Protein AF-A0A5B6YJB5-F1 (afdb_monomer_lite)

pLDDT: mean 81.8, std 21.28, range [29.94, 97.06]

Sequence (165 aa):
NQKYRDFCGKFDVGLLTGDVSLRPEASCLIMTTEILRSMLYKGADIIRDVVWEEVIIMLPRHINIVLLSATVPNTIEFADWIGRTKQKKIRVTGTTKRPVPLEHCIFYSGELYKICESEAFMPQGLKAAKDVLKKKNLSTVGGGTGTYHGSSAAHDGARAQKREN

Secondary structure (DSSP, 8-state):
-HHHHHHHTTS-EEEE-SS-EE-TTSSEEEE-HHHHHHHHTTT-----S-HHHHHHHHS-TT----------TTHHHHHHHHHHHHT--------SS-SS--EEEEEETTEEEEEEETTEE-HHHHHHHHHHHHHHHHHHHH-----------------------

Foldseek 3Di:
DVVCVVPVVPAFEWEDEPVDTGPVVTPHYDYDLVVLLCVLVVRDDDDDPPSVVSSLLSDDLVDDDDDDDDDDDCQPVVQVVSCVSNVHRGDDDDDPADPDWDWDWDDDPNDTQTQDTNNDGDVVSVVVRVVVVVVVVVVVVPPPDDDDDDDDDDDDDDDDDDDDD

Organism: Davidia involucrata (NCBI:txid16924)

Structure (mmCIF, N/CA/C/O backbone):
data_AF-A0A5B6YJB5-F1
#
_entry.id   AF-A0A5B6YJB5-F1
#
loop_
_atom_site.group_PDB
_atom_site.id
_atom_site.type_symbol
_atom_site.label_atom_id
_atom_site.label_alt_id
_atom_site.label_comp_id
_atom_site.label_asym_id
_atom_site.label_entity_id
_atom_site.label_seq_id
_atom_site.pdbx_PDB_ins_code
_atom_site.Cartn_x
_atom_site.Cartn_y
_atom_site.Cartn_z
_atom_site.occupancy
_atom_site.B_iso_or_equiv
_atom_site.auth_seq_id
_atom_site.auth_comp_id
_atom_site.auth_asym_id
_atom_site.auth_atom_id
_atom_site.pdbx_PDB_model_num
ATOM 1 N N . ASN A 1 1 ? -0.039 -15.437 -4.367 1.00 87.31 1 ASN A N 1
ATOM 2 C CA . ASN A 1 1 ? -0.768 -15.391 -5.665 1.00 87.31 1 ASN A CA 1
ATOM 3 C C . ASN A 1 1 ? -2.074 -14.579 -5.669 1.00 87.31 1 ASN A C 1
ATOM 5 O O . ASN A 1 1 ? -2.675 -14.482 -6.730 1.00 87.31 1 ASN A O 1
ATOM 9 N N . GLN A 1 2 ? -2.527 -13.961 -4.562 1.00 92.69 2 GLN A N 1
ATOM 10 C CA . GLN A 1 2 ? -3.802 -13.210 -4.538 1.00 92.69 2 GLN A CA 1
ATOM 11 C C . GLN A 1 2 ? -3.863 -12.080 -5.581 1.00 92.69 2 GLN A C 1
ATOM 13 O O . GLN A 1 2 ? -4.784 -12.058 -6.386 1.00 92.69 2 GLN A O 1
ATOM 18 N N . LYS A 1 3 ? -2.841 -11.213 -5.639 1.00 92.69 3 LYS A N 1
ATOM 19 C CA . LYS A 1 3 ? -2.794 -10.086 -6.588 1.00 92.69 3 LYS A CA 1
ATOM 20 C C . LYS A 1 3 ? -2.869 -10.518 -8.052 1.00 92.69 3 LYS A C 1
ATOM 22 O O . LYS A 1 3 ? -3.557 -9.877 -8.832 1.00 92.69 3 LYS A O 1
ATOM 27 N N . TYR A 1 4 ? -2.218 -11.624 -8.411 1.00 93.31 4 TYR A N 1
ATOM 28 C CA . TYR A 1 4 ? -2.326 -12.183 -9.759 1.00 93.31 4 TYR A CA 1
ATOM 29 C C . TYR A 1 4 ? -3.775 -12.524 -10.107 1.00 93.31 4 TYR A C 1
ATOM 31 O O . TYR A 1 4 ? -4.253 -12.087 -11.146 1.00 93.31 4 TYR A O 1
ATOM 39 N N . ARG A 1 5 ? -4.503 -13.201 -9.208 1.00 93.31 5 ARG A N 1
ATOM 40 C CA . ARG A 1 5 ? -5.928 -13.508 -9.412 1.00 93.31 5 ARG A CA 1
ATOM 41 C C . ARG A 1 5 ? -6.800 -12.256 -9.496 1.00 93.31 5 ARG A C 1
ATOM 43 O O . ARG A 1 5 ? -7.700 -12.204 -10.324 1.00 93.31 5 ARG A O 1
ATOM 50 N N . ASP A 1 6 ? -6.517 -11.252 -8.667 1.00 94.31 6 ASP A N 1
ATOM 51 C CA . ASP A 1 6 ? -7.282 -9.999 -8.646 1.00 94.31 6 ASP A CA 1
ATOM 52 C C . ASP A 1 6 ? -7.188 -9.236 -9.982 1.00 94.31 6 ASP A C 1
ATOM 54 O O . ASP A 1 6 ? -8.134 -8.543 -10.369 1.00 94.31 6 ASP A O 1
ATOM 58 N N . PHE A 1 7 ? -6.054 -9.354 -10.686 1.00 94.56 7 PHE A N 1
ATOM 59 C CA . PHE A 1 7 ? -5.779 -8.600 -11.911 1.00 94.56 7 PHE A CA 1
ATOM 60 C C . PHE A 1 7 ? -5.882 -9.415 -13.204 1.00 94.56 7 PHE A C 1
ATOM 62 O O . PHE A 1 7 ? -6.217 -8.836 -14.236 1.00 94.56 7 PHE A O 1
ATOM 69 N N . CYS A 1 8 ? -5.658 -10.733 -13.186 1.00 91.12 8 CYS A N 1
ATOM 70 C CA . CYS A 1 8 ? -5.598 -11.545 -14.408 1.00 91.12 8 CYS A CA 1
ATOM 71 C C . CYS A 1 8 ? -6.924 -11.606 -15.181 1.00 91.12 8 CYS A C 1
ATOM 73 O O . CYS A 1 8 ? -6.907 -11.860 -16.379 1.00 91.12 8 CYS A O 1
ATOM 75 N N . GLY A 1 9 ? -8.060 -11.366 -14.514 1.00 89.38 9 GLY A N 1
ATOM 76 C CA . GLY A 1 9 ? -9.375 -11.267 -15.158 1.00 89.38 9 GLY A CA 1
ATOM 77 C C . GLY A 1 9 ? -9.683 -9.894 -15.770 1.00 89.38 9 GLY A C 1
ATOM 78 O O . GLY A 1 9 ? -10.721 -9.741 -16.403 1.00 89.38 9 GLY A O 1
ATOM 79 N N . LYS A 1 10 ? -8.825 -8.888 -15.555 1.00 93.69 10 LYS A N 1
ATOM 80 C CA . LYS A 1 10 ? -9.046 -7.493 -15.982 1.00 93.69 10 LYS A CA 1
ATOM 81 C C . LYS A 1 10 ? -7.959 -6.967 -16.917 1.00 93.69 10 LYS A C 1
ATOM 83 O O . LYS A 1 10 ? -8.237 -6.088 -17.724 1.00 93.69 10 LYS A O 1
ATOM 88 N N . PHE A 1 11 ? -6.737 -7.476 -16.789 1.00 95.31 11 PHE A N 1
ATOM 89 C CA . PHE A 1 11 ? -5.560 -6.984 -17.497 1.00 95.31 11 PHE A CA 1
ATOM 90 C C . PHE A 1 11 ? -4.686 -8.143 -17.985 1.00 95.31 11 PHE A C 1
ATOM 92 O O . PHE A 1 11 ? -4.768 -9.270 -17.483 1.00 95.31 11 PHE A O 1
ATOM 99 N N . ASP A 1 12 ? -3.803 -7.848 -18.935 1.00 96.06 12 ASP A N 1
ATOM 100 C CA . ASP A 1 12 ? -2.753 -8.768 -19.355 1.00 96.06 12 ASP A CA 1
ATOM 101 C C . ASP A 1 12 ? -1.623 -8.800 -18.309 1.00 96.06 12 ASP A C 1
ATOM 103 O O . ASP A 1 12 ? -0.847 -7.854 -18.174 1.00 96.06 12 ASP A O 1
ATOM 107 N N . VAL A 1 13 ? -1.593 -9.870 -17.504 1.00 96.94 13 VAL A N 1
ATOM 108 C CA . VAL A 1 13 ? -0.737 -9.977 -16.311 1.00 96.94 13 VAL A CA 1
ATOM 109 C C . VAL A 1 13 ? 0.008 -11.308 -16.257 1.00 96.94 13 VAL A C 1
ATOM 111 O O . VAL A 1 13 ? -0.605 -12.378 -16.331 1.00 96.94 13 VAL A O 1
ATOM 114 N N . GLY A 1 14 ? 1.316 -11.251 -16.047 1.00 96.38 14 GLY A N 1
ATOM 115 C CA . GLY A 1 14 ? 2.180 -12.392 -15.758 1.00 96.38 14 GLY A CA 1
ATOM 116 C C . GLY A 1 14 ? 2.534 -12.499 -14.275 1.00 96.38 14 GLY A C 1
ATOM 117 O O . GLY A 1 14 ? 2.308 -11.577 -13.486 1.00 96.38 14 GLY A O 1
ATOM 118 N N . LEU A 1 15 ? 3.084 -13.644 -13.884 1.00 96.06 15 LEU A N 1
ATOM 119 C CA . LEU A 1 15 ? 3.572 -13.911 -12.532 1.00 96.06 15 LEU A CA 1
ATOM 120 C C . LEU A 1 15 ? 4.952 -14.552 -12.617 1.00 96.06 15 LEU A C 1
ATOM 122 O O . LEU A 1 15 ? 5.084 -15.619 -13.211 1.00 96.06 15 LEU A O 1
ATOM 126 N N . LEU A 1 16 ? 5.942 -13.928 -11.985 1.00 93.81 16 LEU A N 1
ATOM 127 C CA . LEU A 1 16 ? 7.299 -14.453 -11.877 1.00 93.81 16 LEU A CA 1
ATOM 128 C C . LEU A 1 16 ? 7.625 -14.720 -10.404 1.00 93.81 16 LEU A C 1
ATOM 130 O O . LEU A 1 16 ? 7.627 -13.807 -9.574 1.00 93.81 16 LEU A O 1
ATOM 134 N N . THR A 1 17 ? 7.882 -15.983 -10.081 1.00 90.75 17 THR A N 1
ATOM 135 C CA . THR A 1 17 ? 8.393 -16.437 -8.781 1.00 90.75 17 THR A CA 1
ATOM 136 C C . THR A 1 17 ? 9.673 -17.251 -8.987 1.00 90.75 17 THR A C 1
ATOM 138 O O . THR A 1 17 ? 10.098 -17.451 -10.122 1.00 90.75 17 THR A O 1
ATOM 141 N N . GLY A 1 18 ? 10.308 -17.707 -7.900 1.00 84.75 18 GLY A N 1
ATOM 142 C CA . GLY A 1 18 ? 11.508 -18.549 -7.998 1.00 84.75 18 GLY A CA 1
ATOM 143 C C . GLY A 1 18 ? 11.250 -19.892 -8.691 1.00 84.75 18 GLY A C 1
ATOM 144 O O . GLY A 1 18 ? 12.109 -20.371 -9.421 1.00 84.75 18 GLY A O 1
ATOM 145 N N . ASP A 1 19 ? 10.049 -20.451 -8.518 1.00 87.06 19 ASP A N 1
ATOM 146 C CA . ASP A 1 19 ? 9.719 -21.798 -8.999 1.00 87.06 19 ASP A CA 1
ATOM 147 C C . ASP A 1 19 ? 8.834 -21.795 -10.253 1.00 87.06 19 ASP A C 1
ATOM 149 O O . ASP A 1 19 ? 8.822 -22.758 -11.017 1.00 87.06 19 ASP A O 1
ATOM 153 N N . VAL A 1 20 ? 8.038 -20.738 -10.458 1.00 87.62 20 VAL A N 1
ATOM 154 C CA . VAL A 1 20 ? 7.005 -20.697 -11.497 1.00 87.62 20 VAL A CA 1
ATOM 155 C C . VAL A 1 20 ? 7.062 -19.380 -12.260 1.00 87.62 20 VAL A C 1
ATOM 157 O O . VAL A 1 20 ? 7.095 -18.293 -11.686 1.00 87.62 20 VAL A O 1
ATOM 160 N N . SER A 1 21 ? 6.987 -19.495 -13.583 1.00 91.75 21 SER A N 1
ATOM 161 C CA . SER A 1 21 ? 6.933 -18.373 -14.511 1.00 91.75 21 SER A CA 1
ATOM 162 C C . SER A 1 21 ? 5.688 -18.503 -15.390 1.00 91.75 21 SER A C 1
ATOM 164 O O . SER A 1 21 ? 5.575 -19.432 -16.189 1.00 91.75 21 SER A O 1
ATOM 166 N N . LEU A 1 22 ? 4.710 -17.612 -15.205 1.00 93.19 22 LEU A N 1
ATOM 167 C CA . LEU A 1 22 ? 3.442 -17.596 -15.943 1.00 93.19 22 LEU A CA 1
ATOM 168 C C . LEU A 1 22 ? 3.352 -16.331 -16.794 1.00 93.19 22 LEU A C 1
ATOM 170 O O . LEU A 1 22 ? 3.425 -15.231 -16.253 1.00 93.19 22 LEU A O 1
ATOM 174 N N . ARG A 1 23 ? 3.112 -16.488 -18.102 1.00 93.69 23 ARG A N 1
ATOM 175 C CA . ARG A 1 23 ? 3.028 -15.392 -19.092 1.00 93.69 23 ARG A CA 1
ATOM 176 C C . ARG A 1 23 ? 4.134 -14.325 -18.915 1.00 93.69 23 ARG A C 1
ATOM 178 O O . ARG A 1 23 ? 3.815 -13.184 -18.587 1.00 93.69 23 ARG A O 1
ATOM 185 N N . PRO A 1 24 ? 5.418 -14.668 -19.127 1.00 93.94 24 PRO A N 1
ATOM 186 C CA . PRO A 1 24 ? 6.533 -13.730 -18.930 1.00 93.94 24 PRO A CA 1
ATOM 187 C C . PRO A 1 24 ? 6.505 -12.540 -19.894 1.00 93.94 24 PRO A C 1
ATOM 189 O O . PRO A 1 24 ? 7.030 -11.482 -19.575 1.00 93.94 24 PRO A O 1
ATOM 192 N N . GLU A 1 25 ? 5.847 -12.711 -21.041 1.00 95.19 25 GLU A N 1
ATOM 193 C CA . GLU A 1 25 ? 5.681 -11.686 -22.078 1.00 95.19 25 GLU A CA 1
ATOM 194 C C . GLU A 1 25 ? 4.522 -10.716 -21.798 1.00 95.19 25 GLU A C 1
ATOM 196 O O . GLU A 1 25 ? 4.227 -9.845 -22.615 1.00 95.19 25 GLU A O 1
ATOM 201 N N . ALA A 1 26 ? 3.813 -10.883 -20.676 1.00 95.94 26 ALA A N 1
ATOM 202 C CA . ALA A 1 26 ? 2.691 -10.022 -20.337 1.00 95.94 26 ALA A CA 1
ATOM 203 C C . ALA A 1 26 ? 3.147 -8.579 -20.085 1.00 95.94 26 ALA A C 1
ATOM 205 O O . ALA A 1 26 ? 4.183 -8.322 -19.470 1.00 95.94 26 ALA A O 1
ATOM 206 N N . SER A 1 27 ? 2.304 -7.629 -20.476 1.00 95.06 27 SER A N 1
ATO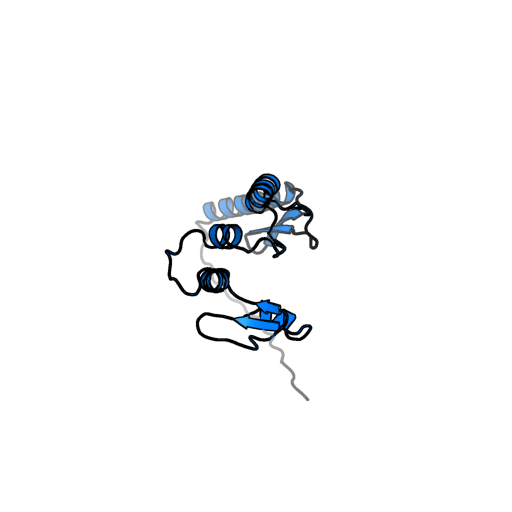M 207 C CA . SER A 1 27 ? 2.560 -6.191 -20.313 1.00 95.06 27 SER A CA 1
ATOM 208 C C . SER A 1 27 ? 2.704 -5.735 -18.851 1.00 95.06 27 SER A C 1
ATOM 210 O O . SER A 1 27 ? 3.342 -4.716 -18.581 1.00 95.06 27 SER A O 1
ATOM 212 N N . CYS A 1 28 ? 2.141 -6.480 -17.894 1.00 95.00 28 CYS A N 1
ATOM 213 C CA . CYS A 1 28 ? 2.307 -6.256 -16.461 1.00 95.00 28 CYS A CA 1
ATOM 214 C C . CYS A 1 28 ? 2.787 -7.534 -15.768 1.00 95.00 28 CYS A C 1
ATOM 216 O O . CYS A 1 28 ? 2.130 -8.569 -15.827 1.00 95.00 28 CYS A O 1
ATOM 218 N N . LEU A 1 29 ? 3.910 -7.462 -15.056 1.00 95.44 29 LEU A N 1
ATOM 219 C CA . LEU A 1 29 ? 4.466 -8.602 -14.332 1.00 95.44 29 LEU A CA 1
ATOM 220 C C . LEU A 1 29 ? 4.325 -8.400 -12.827 1.00 95.44 29 LEU A C 1
ATOM 222 O O . LEU A 1 29 ? 4.748 -7.385 -12.276 1.00 95.44 29 LEU A O 1
ATOM 226 N N . ILE A 1 30 ? 3.755 -9.397 -12.154 1.00 95.31 30 ILE A N 1
ATOM 227 C CA . ILE A 1 30 ? 3.749 -9.475 -10.695 1.00 95.31 30 ILE A CA 1
ATOM 228 C C . ILE A 1 30 ? 4.911 -10.359 -10.273 1.00 95.31 30 ILE A C 1
ATOM 230 O O . ILE A 1 30 ? 5.044 -11.488 -10.736 1.00 95.31 30 ILE A O 1
ATOM 234 N N . MET A 1 31 ? 5.735 -9.859 -9.364 1.00 95.12 31 MET A N 1
ATOM 235 C CA . MET A 1 31 ? 6.871 -10.589 -8.816 1.00 95.12 31 MET A CA 1
ATOM 236 C C . MET A 1 31 ? 7.157 -10.125 -7.392 1.00 95.12 31 MET A C 1
ATOM 238 O O . MET A 1 31 ? 6.633 -9.099 -6.949 1.00 95.12 31 MET A O 1
ATOM 242 N N . THR A 1 32 ? 7.967 -10.884 -6.659 1.00 92.50 32 THR A N 1
ATOM 243 C CA . THR A 1 32 ? 8.502 -10.412 -5.378 1.00 92.50 32 THR A CA 1
ATOM 244 C C . THR A 1 32 ? 9.656 -9.440 -5.618 1.00 92.50 32 THR A C 1
ATOM 246 O O . THR A 1 32 ? 10.292 -9.444 -6.674 1.00 92.50 32 THR A O 1
ATOM 249 N N . THR A 1 33 ? 9.958 -8.613 -4.618 1.00 91.56 33 THR A N 1
ATOM 250 C CA . THR A 1 33 ? 11.101 -7.691 -4.666 1.00 91.56 33 THR A CA 1
ATOM 251 C C . THR A 1 33 ? 12.426 -8.437 -4.851 1.00 91.56 33 THR A C 1
ATOM 253 O O . THR A 1 33 ? 13.317 -7.934 -5.524 1.00 91.56 33 THR A O 1
ATOM 256 N N . GLU A 1 34 ? 12.544 -9.655 -4.319 1.00 88.56 34 GLU A N 1
ATOM 257 C CA . GLU A 1 34 ? 13.727 -10.509 -4.488 1.00 88.56 34 GLU A CA 1
ATOM 258 C C . GLU A 1 34 ? 13.923 -10.937 -5.945 1.00 88.56 34 GLU A C 1
ATOM 260 O O . GLU A 1 34 ? 15.032 -10.829 -6.457 1.00 88.56 34 GLU A O 1
ATOM 265 N N . ILE A 1 35 ? 12.854 -11.337 -6.645 1.00 89.44 35 ILE A N 1
ATOM 266 C CA . ILE A 1 35 ? 12.932 -11.690 -8.072 1.00 89.44 35 ILE A CA 1
ATOM 267 C C . ILE A 1 35 ? 13.335 -10.471 -8.908 1.00 89.44 3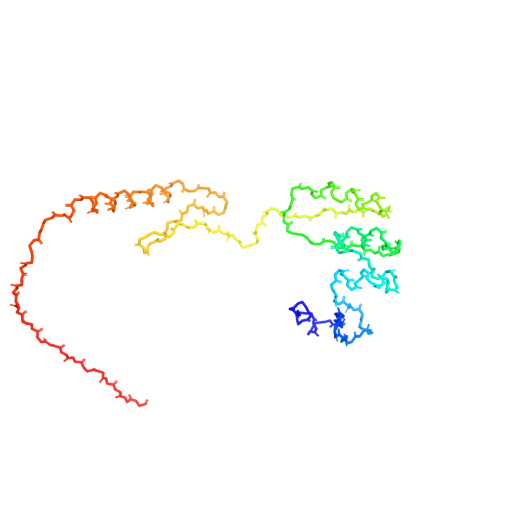5 ILE A C 1
ATOM 269 O O . ILE A 1 35 ? 14.224 -10.573 -9.754 1.00 89.44 35 ILE A O 1
ATOM 273 N N . LEU A 1 36 ? 12.752 -9.299 -8.626 1.00 91.12 36 LEU A N 1
ATOM 274 C CA . LEU A 1 36 ? 13.142 -8.053 -9.290 1.00 91.12 36 LEU A CA 1
ATOM 275 C C . LEU A 1 36 ? 14.617 -7.709 -9.030 1.00 91.12 36 LEU A C 1
ATOM 277 O O . LEU A 1 36 ? 15.337 -7.323 -9.951 1.00 91.12 36 LEU A O 1
ATOM 281 N N . ARG A 1 37 ? 15.087 -7.882 -7.790 1.00 88.75 37 ARG A N 1
ATOM 282 C CA . ARG A 1 37 ? 16.494 -7.698 -7.425 1.00 88.75 37 ARG A CA 1
ATOM 283 C C . ARG A 1 37 ? 17.401 -8.622 -8.234 1.00 88.75 3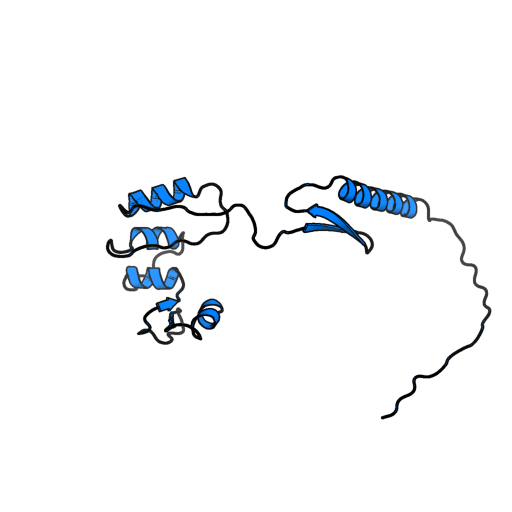7 ARG A C 1
ATOM 285 O O . ARG A 1 37 ? 18.361 -8.142 -8.831 1.00 88.75 37 ARG A O 1
ATOM 292 N N . SER A 1 38 ? 17.086 -9.914 -8.300 1.00 86.19 38 SER A N 1
ATOM 293 C CA . SER A 1 38 ? 17.871 -10.889 -9.065 1.00 86.19 38 SER A CA 1
ATOM 294 C C . SER A 1 38 ? 17.940 -10.534 -10.553 1.00 86.19 38 SER A C 1
ATOM 296 O O . SER A 1 38 ? 18.999 -10.674 -11.163 1.00 86.19 38 SER A O 1
ATOM 298 N N . MET A 1 39 ? 16.858 -10.002 -11.135 1.00 88.19 39 MET A N 1
ATOM 299 C CA . MET A 1 39 ? 16.858 -9.508 -12.520 1.00 88.19 39 MET A CA 1
ATOM 300 C C . MET A 1 39 ? 17.783 -8.303 -12.715 1.00 88.19 39 MET A C 1
ATOM 302 O O . MET A 1 39 ? 18.503 -8.241 -13.711 1.00 88.19 39 MET A O 1
ATOM 306 N N . LEU A 1 40 ? 17.810 -7.367 -11.761 1.00 88.00 40 LEU A N 1
ATOM 307 C CA . LEU A 1 40 ? 18.694 -6.196 -11.811 1.00 88.00 40 LEU A CA 1
ATOM 308 C C . LEU A 1 40 ? 20.176 -6.586 -11.687 1.00 88.00 40 LEU A C 1
ATOM 310 O O . LEU A 1 40 ? 21.012 -6.031 -12.399 1.00 88.00 40 LEU A O 1
ATOM 314 N N . TYR A 1 41 ? 20.493 -7.579 -10.852 1.00 82.50 41 TYR A N 1
ATOM 315 C CA . TYR A 1 41 ? 21.852 -8.106 -10.680 1.00 82.50 41 TYR A CA 1
ATOM 316 C C . TYR A 1 41 ? 22.274 -9.139 -11.736 1.00 82.50 41 TYR A C 1
ATOM 318 O O . TYR A 1 41 ? 23.375 -9.680 -11.644 1.00 82.50 41 TYR A O 1
ATOM 326 N N . LYS A 1 42 ? 21.434 -9.428 -12.741 1.00 74.75 42 LYS A N 1
ATOM 327 C CA . LYS A 1 42 ? 21.677 -10.485 -13.743 1.00 74.75 42 LYS A CA 1
ATOM 328 C C . LYS A 1 42 ? 21.963 -11.866 -13.117 1.00 74.75 42 LYS A C 1
ATOM 330 O O . LYS A 1 42 ? 22.762 -12.627 -13.652 1.00 74.75 42 LYS A O 1
ATOM 335 N N . GLY A 1 43 ? 21.314 -12.190 -11.996 1.00 60.16 43 GLY A N 1
ATOM 336 C CA . GLY A 1 43 ? 21.399 -13.509 -11.357 1.00 60.16 43 GLY A CA 1
ATOM 337 C C . GLY A 1 43 ? 22.516 -13.700 -10.323 1.00 60.16 43 GLY A C 1
ATOM 338 O O . GLY A 1 43 ? 22.776 -14.838 -9.951 1.00 60.16 43 GLY A O 1
ATOM 339 N N . ALA A 1 44 ? 23.172 -12.637 -9.843 1.00 53.22 44 ALA A N 1
ATOM 340 C CA . ALA A 1 44 ? 24.095 -12.757 -8.711 1.00 53.22 44 ALA A CA 1
ATOM 341 C C . ALA A 1 44 ? 23.328 -12.861 -7.378 1.00 53.22 44 ALA A C 1
ATOM 343 O O . ALA A 1 44 ? 22.563 -11.959 -7.026 1.00 53.22 44 ALA A O 1
ATOM 344 N N . ASP A 1 45 ? 23.546 -13.948 -6.636 1.00 54.84 45 ASP A N 1
ATOM 345 C CA . ASP A 1 45 ? 23.025 -14.118 -5.278 1.00 54.84 45 ASP A CA 1
ATOM 346 C C . ASP A 1 45 ? 23.842 -13.275 -4.293 1.00 54.84 45 ASP A C 1
ATOM 348 O O . ASP A 1 45 ? 25.025 -13.525 -4.058 1.00 54.84 45 ASP A O 1
ATOM 352 N N . ILE A 1 46 ? 23.199 -12.268 -3.703 1.00 57.12 46 ILE A N 1
ATOM 353 C CA . ILE A 1 46 ? 23.779 -11.419 -2.660 1.00 57.12 46 ILE A CA 1
ATOM 354 C C . ILE A 1 46 ? 22.854 -11.451 -1.434 1.00 57.12 46 ILE A C 1
ATOM 356 O O . ILE A 1 46 ? 21.636 -11.644 -1.540 1.00 57.12 46 ILE A O 1
ATOM 360 N N . ILE A 1 47 ? 23.485 -11.326 -0.265 1.00 56.81 47 ILE A N 1
ATOM 361 C CA . ILE A 1 47 ? 22.955 -11.458 1.100 1.00 56.81 47 ILE A CA 1
ATOM 362 C C . ILE A 1 47 ? 21.573 -10.784 1.275 1.00 56.81 47 ILE A C 1
ATOM 364 O O . ILE A 1 47 ? 21.224 -9.802 0.620 1.00 56.81 47 ILE A O 1
ATOM 368 N N . ARG A 1 48 ? 20.733 -11.388 2.122 1.00 57.94 48 ARG A N 1
ATOM 369 C CA . ARG A 1 48 ? 19.278 -11.161 2.217 1.00 57.94 48 ARG A CA 1
ATOM 370 C C . ARG A 1 48 ? 18.861 -10.028 3.164 1.00 57.94 48 ARG A C 1
ATOM 372 O O . ARG A 1 48 ? 17.853 -10.176 3.848 1.00 57.94 48 ARG A O 1
ATOM 379 N N . ASP A 1 49 ? 19.574 -8.908 3.187 1.00 59.62 49 ASP A N 1
ATOM 380 C CA . ASP A 1 49 ? 19.173 -7.776 4.031 1.00 59.62 49 ASP A CA 1
ATOM 381 C C . ASP A 1 49 ? 18.637 -6.601 3.202 1.00 59.62 49 ASP A C 1
ATOM 383 O O . ASP A 1 49 ? 19.124 -6.299 2.120 1.00 59.62 49 ASP A O 1
ATOM 387 N N . VAL A 1 50 ? 17.550 -5.998 3.700 1.00 64.81 50 VAL A N 1
ATOM 388 C CA . VAL A 1 50 ? 16.860 -4.789 3.195 1.00 64.81 50 VAL A CA 1
ATOM 389 C C . VAL A 1 50 ? 16.763 -4.683 1.658 1.00 64.81 50 VAL A C 1
ATOM 391 O O . VAL A 1 50 ? 17.122 -3.689 1.031 1.00 64.81 50 VAL A O 1
ATOM 394 N N . VAL A 1 51 ? 16.169 -5.714 1.046 1.00 81.25 51 VAL A N 1
ATOM 395 C CA . VAL A 1 51 ? 16.042 -5.913 -0.417 1.00 81.25 51 VAL A CA 1
ATOM 396 C C . VAL A 1 51 ? 15.472 -4.699 -1.171 1.00 81.25 51 VAL A C 1
ATOM 398 O O . VAL A 1 51 ? 15.803 -4.458 -2.332 1.00 81.25 51 VAL A O 1
ATOM 401 N N . TRP A 1 52 ? 14.584 -3.923 -0.546 1.00 88.69 52 TRP A N 1
ATOM 402 C CA . TRP A 1 52 ? 13.893 -2.829 -1.229 1.00 88.69 52 TRP A CA 1
ATOM 403 C C . TRP A 1 52 ? 14.792 -1.605 -1.478 1.00 88.69 52 TRP A C 1
ATOM 405 O O . TRP A 1 52 ? 14.621 -0.955 -2.510 1.00 88.69 52 TRP A O 1
ATOM 415 N N . GLU A 1 53 ? 15.755 -1.303 -0.599 1.00 91.19 53 GLU A N 1
ATOM 416 C CA . GLU A 1 53 ? 16.676 -0.170 -0.784 1.00 91.19 53 GLU A CA 1
ATOM 417 C C . GLU A 1 53 ? 17.581 -0.401 -1.989 1.00 91.19 53 GLU A C 1
ATOM 419 O O . GLU A 1 53 ? 17.696 0.468 -2.853 1.00 91.19 53 GLU A O 1
ATOM 424 N N . GLU A 1 54 ? 18.152 -1.604 -2.088 1.00 89.44 54 GLU A N 1
ATOM 425 C CA . GLU A 1 54 ? 19.015 -2.023 -3.193 1.00 89.44 54 GLU A CA 1
ATOM 426 C C . GLU A 1 54 ? 18.276 -1.955 -4.528 1.00 89.44 54 GLU A C 1
ATOM 428 O O . GLU A 1 54 ? 18.766 -1.357 -5.489 1.00 89.44 54 GLU A O 1
ATOM 433 N N . VAL A 1 55 ? 17.063 -2.523 -4.582 1.00 91.94 55 VAL A N 1
ATOM 434 C CA . VAL A 1 55 ? 16.224 -2.474 -5.784 1.00 91.94 55 VAL A CA 1
ATOM 435 C C . VAL A 1 55 ? 15.985 -1.036 -6.184 1.00 91.94 55 VAL A C 1
ATOM 437 O O . VAL A 1 55 ? 16.226 -0.698 -7.343 1.00 91.94 55 VAL A O 1
ATOM 440 N N . ILE A 1 56 ? 15.570 -0.183 -5.239 1.00 93.81 56 ILE A N 1
ATOM 441 C CA . ILE A 1 56 ? 15.402 1.234 -5.527 1.00 93.81 56 ILE A CA 1
ATOM 442 C C . ILE A 1 56 ? 16.712 1.758 -6.081 1.00 93.81 56 ILE A C 1
ATOM 444 O O . ILE A 1 56 ? 16.694 2.118 -7.241 1.00 93.81 56 ILE A O 1
ATOM 448 N N . ILE A 1 57 ? 17.839 1.729 -5.371 1.00 93.00 57 ILE A N 1
ATOM 449 C CA . ILE A 1 57 ? 19.129 2.294 -5.811 1.00 93.00 57 ILE A CA 1
ATOM 450 C C . ILE A 1 57 ? 19.540 1.833 -7.219 1.00 93.00 57 ILE A C 1
ATOM 452 O O . ILE A 1 57 ? 19.948 2.669 -8.031 1.00 93.00 57 ILE A O 1
ATOM 456 N N . MET A 1 58 ? 19.336 0.566 -7.570 1.00 91.88 58 MET A N 1
ATOM 457 C CA . MET A 1 58 ? 19.750 -0.002 -8.857 1.00 91.88 58 MET A CA 1
ATOM 458 C C . MET A 1 58 ? 18.812 0.266 -10.035 1.00 91.88 58 MET A C 1
ATOM 460 O O . MET A 1 58 ? 19.254 0.171 -11.179 1.00 91.88 58 MET A O 1
ATOM 464 N N . LEU A 1 59 ? 17.534 0.595 -9.802 1.00 93.50 59 LEU A N 1
ATOM 465 C CA . LEU A 1 59 ? 16.582 0.795 -10.904 1.00 93.50 59 LEU A CA 1
ATOM 466 C C . LEU A 1 59 ? 17.110 1.809 -11.949 1.00 93.50 59 LEU A C 1
ATOM 468 O O . LEU A 1 59 ? 17.476 2.933 -11.579 1.00 93.50 59 LEU A O 1
ATOM 472 N N . PRO A 1 60 ? 17.120 1.469 -13.252 1.00 92.12 60 PRO A N 1
ATOM 473 C CA . PRO A 1 60 ? 17.497 2.395 -14.315 1.00 92.12 60 PRO A CA 1
ATOM 474 C C . PRO A 1 60 ? 16.744 3.735 -14.273 1.00 92.12 60 PRO A C 1
ATOM 476 O O . PRO A 1 60 ? 15.559 3.798 -13.945 1.00 92.12 60 PRO A O 1
ATOM 479 N N . ARG A 1 61 ? 17.408 4.826 -14.685 1.00 90.44 61 ARG A N 1
ATOM 480 C CA . ARG A 1 61 ? 16.857 6.199 -14.621 1.00 90.44 61 ARG A CA 1
ATOM 481 C C . ARG A 1 61 ? 15.551 6.400 -15.401 1.00 90.44 61 ARG A C 1
ATOM 483 O O . ARG A 1 61 ? 14.759 7.271 -15.042 1.00 90.44 61 ARG A O 1
ATOM 490 N N . HIS A 1 62 ? 15.318 5.625 -16.458 1.00 93.62 62 HIS A N 1
ATOM 491 C CA . HIS A 1 62 ? 14.108 5.736 -17.277 1.00 93.62 62 HIS A CA 1
ATOM 492 C C . HIS A 1 62 ? 12.860 5.148 -16.594 1.00 93.62 62 HIS A C 1
ATOM 494 O O . HIS A 1 62 ? 11.747 5.450 -17.011 1.00 93.62 62 HIS A O 1
ATOM 500 N N . ILE A 1 63 ? 13.017 4.362 -15.524 1.00 93.75 63 ILE A N 1
ATOM 501 C CA . ILE A 1 63 ? 11.897 3.733 -14.817 1.00 93.75 63 ILE A CA 1
ATOM 502 C C . ILE A 1 63 ? 11.232 4.742 -13.877 1.00 93.75 63 ILE A C 1
ATOM 504 O O . ILE A 1 63 ? 11.896 5.479 -13.144 1.00 93.75 63 ILE A O 1
ATOM 508 N N . ASN A 1 64 ? 9.901 4.779 -13.892 1.00 94.31 64 ASN A N 1
ATOM 509 C CA . ASN A 1 64 ? 9.098 5.548 -12.945 1.00 94.31 64 ASN A CA 1
ATOM 510 C C . ASN A 1 64 ? 8.631 4.646 -11.801 1.00 94.31 64 ASN A C 1
ATOM 512 O O . ASN A 1 64 ? 8.343 3.472 -12.014 1.00 94.31 64 ASN A O 1
ATOM 516 N N . ILE A 1 65 ? 8.571 5.198 -10.589 1.00 94.94 65 ILE A N 1
ATOM 517 C CA . ILE A 1 65 ? 8.300 4.434 -9.369 1.00 94.94 65 ILE A CA 1
ATOM 518 C C . ILE A 1 65 ? 6.960 4.884 -8.789 1.00 94.94 65 ILE A C 1
ATOM 520 O O . ILE A 1 65 ? 6.740 6.077 -8.580 1.00 94.94 65 ILE A O 1
ATOM 524 N N . VAL A 1 66 ? 6.088 3.919 -8.504 1.00 96.75 66 VAL A N 1
ATOM 525 C CA . VAL A 1 66 ? 4.851 4.114 -7.742 1.00 96.75 66 VAL A CA 1
ATOM 526 C C . VAL A 1 66 ? 4.976 3.305 -6.457 1.00 96.75 66 VAL A C 1
ATOM 528 O O . VAL A 1 66 ? 5.156 2.091 -6.512 1.00 96.75 66 VAL A O 1
ATOM 531 N N . LEU A 1 67 ? 4.905 3.977 -5.306 1.00 95.81 67 LEU A N 1
ATOM 532 C CA . LEU A 1 67 ? 5.010 3.347 -3.989 1.00 95.81 67 LEU A CA 1
ATOM 533 C C . LEU A 1 67 ? 3.661 3.421 -3.280 1.00 95.81 67 LEU A C 1
ATOM 535 O O . LEU A 1 67 ? 3.034 4.478 -3.240 1.00 95.81 67 LEU A O 1
ATOM 539 N N . LEU A 1 68 ? 3.227 2.298 -2.717 1.00 95.50 68 LEU A N 1
ATOM 540 C CA . LEU A 1 68 ? 1.990 2.187 -1.952 1.00 95.50 68 LEU A CA 1
ATOM 541 C C . LEU A 1 68 ? 2.345 1.710 -0.546 1.00 95.50 68 LEU A C 1
ATOM 543 O O . LEU A 1 68 ? 3.008 0.687 -0.392 1.00 95.50 68 LEU A O 1
ATOM 547 N N . SER A 1 69 ? 1.903 2.449 0.466 1.00 95.19 69 SER A N 1
ATOM 548 C CA . SER A 1 69 ? 2.123 2.117 1.872 1.00 95.19 69 SER A CA 1
ATOM 549 C C . SER A 1 69 ? 0.850 2.363 2.676 1.00 95.19 69 SER A C 1
ATOM 551 O O . SER A 1 69 ? -0.024 3.128 2.261 1.00 95.19 69 SER A O 1
ATOM 553 N N . ALA A 1 70 ? 0.756 1.721 3.838 1.00 93.12 70 ALA A N 1
ATOM 554 C CA . ALA A 1 70 ? -0.172 2.147 4.874 1.00 93.12 70 ALA A CA 1
ATOM 555 C C . ALA A 1 70 ? 0.250 3.517 5.439 1.00 93.12 70 ALA A C 1
ATOM 557 O O . ALA A 1 70 ? 1.319 4.046 5.124 1.00 93.12 70 ALA A O 1
ATOM 558 N N . THR A 1 71 ? -0.589 4.102 6.291 1.00 90.56 71 THR A N 1
ATOM 559 C CA . THR A 1 71 ? -0.279 5.370 6.956 1.00 90.56 71 THR A CA 1
ATOM 560 C C . THR A 1 71 ? 0.978 5.223 7.820 1.00 90.56 71 THR A C 1
ATOM 562 O O . THR A 1 71 ? 0.985 4.453 8.778 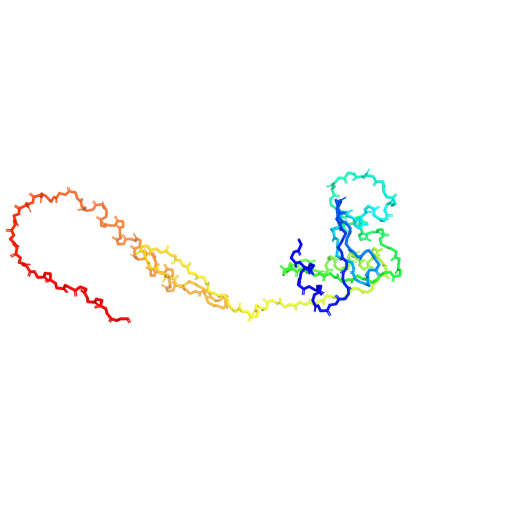1.00 90.56 71 THR A O 1
ATOM 565 N N . VAL A 1 72 ? 2.034 5.970 7.482 1.00 89.62 72 VAL A N 1
ATOM 566 C CA . VAL A 1 72 ? 3.301 6.042 8.229 1.00 89.62 72 VAL A CA 1
ATOM 567 C C . VAL A 1 72 ? 3.680 7.512 8.470 1.00 89.62 72 VAL A C 1
ATOM 569 O O . VAL A 1 72 ? 3.363 8.359 7.633 1.00 89.62 72 VAL A O 1
ATOM 572 N N . PRO A 1 73 ? 4.325 7.859 9.598 1.00 85.44 73 PRO A N 1
ATOM 573 C CA . PRO A 1 73 ? 4.585 9.258 9.954 1.00 85.44 73 PRO A CA 1
ATOM 574 C C . PRO A 1 73 ? 5.725 9.911 9.150 1.00 85.44 73 PRO A C 1
ATOM 576 O O . PRO A 1 73 ? 5.712 11.118 8.942 1.00 85.44 73 PRO A O 1
ATOM 579 N N . ASN A 1 74 ? 6.691 9.138 8.652 1.00 93.31 74 ASN A N 1
ATOM 580 C CA . ASN A 1 74 ? 7.925 9.624 8.016 1.00 93.31 74 ASN A CA 1
ATOM 581 C C . ASN A 1 74 ? 7.886 9.605 6.471 1.00 93.31 74 ASN A C 1
ATOM 583 O O . ASN A 1 74 ? 8.909 9.418 5.813 1.00 93.31 74 ASN A O 1
ATOM 587 N N . THR A 1 75 ? 6.707 9.791 5.865 1.00 94.62 75 THR A N 1
ATOM 588 C CA . THR A 1 75 ? 6.539 9.696 4.397 1.00 94.62 75 THR A CA 1
ATOM 589 C C . THR A 1 75 ? 7.358 10.716 3.606 1.00 94.62 75 THR A C 1
ATOM 591 O O . THR A 1 75 ? 7.835 10.390 2.521 1.00 94.62 75 THR A O 1
ATOM 594 N N . ILE A 1 76 ? 7.521 11.936 4.127 1.00 95.00 76 ILE A N 1
ATOM 595 C CA . ILE A 1 76 ? 8.256 13.010 3.443 1.00 95.00 76 ILE A CA 1
ATOM 596 C C . ILE A 1 76 ? 9.752 12.708 3.407 1.00 95.00 76 ILE A C 1
ATOM 598 O O . ILE A 1 76 ? 10.342 12.713 2.334 1.00 95.00 76 ILE A O 1
ATOM 602 N N . GLU A 1 77 ? 10.342 12.352 4.548 1.00 96.00 77 GLU A N 1
ATOM 603 C CA . GLU A 1 77 ? 11.761 11.991 4.638 1.00 96.00 77 GLU A CA 1
ATOM 604 C C . GLU A 1 77 ? 12.104 10.830 3.696 1.00 96.00 77 GLU A C 1
ATOM 606 O O . GLU A 1 77 ? 13.089 10.870 2.955 1.00 96.00 77 GLU A O 1
ATOM 611 N N . PHE A 1 78 ? 11.235 9.821 3.667 1.00 94.94 78 PHE A N 1
ATOM 612 C CA . PHE A 1 78 ? 11.369 8.686 2.770 1.00 94.94 78 PHE A CA 1
ATOM 613 C C . PHE A 1 78 ? 11.289 9.097 1.290 1.00 94.94 78 PHE A C 1
ATOM 615 O O . PHE A 1 78 ? 12.121 8.692 0.476 1.00 94.94 78 PHE A O 1
ATOM 622 N N . ALA A 1 79 ? 10.318 9.941 0.931 1.00 96.19 79 ALA A N 1
ATOM 623 C CA . ALA A 1 79 ? 10.176 10.460 -0.426 1.00 96.19 79 ALA A CA 1
ATOM 624 C C . ALA A 1 79 ? 11.372 11.325 -0.855 1.00 96.19 79 ALA A C 1
ATOM 626 O O . ALA A 1 79 ? 11.814 11.218 -2.001 1.00 96.19 79 ALA A O 1
ATOM 627 N N . ASP A 1 80 ? 11.928 12.124 0.056 1.00 96.88 80 ASP A N 1
ATOM 628 C CA . ASP A 1 80 ? 13.105 12.960 -0.183 1.00 96.88 80 ASP A CA 1
ATOM 629 C C . ASP A 1 80 ? 14.371 12.120 -0.376 1.00 96.88 80 ASP A C 1
ATOM 631 O O . ASP A 1 80 ? 15.206 12.425 -1.235 1.00 96.88 80 ASP A O 1
ATOM 635 N N . TRP A 1 81 ? 14.525 11.031 0.382 1.00 96.19 81 TRP A N 1
ATOM 636 C CA . TRP A 1 81 ? 15.598 10.064 0.156 1.00 96.19 81 TRP A CA 1
ATOM 637 C C . TRP A 1 81 ? 15.497 9.432 -1.241 1.00 96.19 81 TRP A C 1
ATOM 639 O O . TRP A 1 81 ? 16.476 9.474 -1.990 1.00 96.19 81 TRP A O 1
ATOM 649 N N . ILE A 1 82 ? 14.318 8.945 -1.656 1.00 96.00 82 ILE A N 1
ATOM 650 C CA . ILE A 1 82 ? 14.122 8.402 -3.016 1.00 96.00 82 ILE A CA 1
ATOM 651 C C . ILE A 1 82 ? 14.397 9.479 -4.068 1.00 96.00 82 ILE A C 1
ATOM 653 O O . ILE A 1 82 ? 15.082 9.217 -5.059 1.00 96.00 82 ILE A O 1
ATOM 657 N N . GLY A 1 83 ? 13.876 10.690 -3.863 1.00 96.56 83 GLY A N 1
ATOM 658 C CA . GLY A 1 83 ? 14.000 11.790 -4.811 1.00 96.56 83 GLY A CA 1
ATOM 659 C C . GLY A 1 83 ? 15.451 12.189 -5.064 1.00 96.56 83 GLY A C 1
ATOM 660 O O . GLY A 1 83 ? 15.842 12.354 -6.222 1.00 96.56 83 GLY A O 1
ATOM 661 N N . ARG A 1 84 ? 16.276 12.243 -4.010 1.00 96.56 84 ARG A N 1
ATOM 662 C CA . ARG A 1 84 ? 17.728 12.467 -4.112 1.00 96.56 84 ARG A CA 1
ATOM 663 C C . ARG A 1 84 ? 18.449 11.285 -4.757 1.00 96.56 84 ARG A C 1
ATOM 665 O O . ARG A 1 84 ? 19.230 11.483 -5.684 1.00 96.56 84 ARG A O 1
ATOM 672 N N . THR A 1 85 ? 18.159 10.058 -4.336 1.00 96.12 85 THR A N 1
ATOM 673 C CA . THR A 1 85 ? 18.807 8.849 -4.875 1.00 96.12 85 THR A CA 1
ATOM 674 C C . THR A 1 85 ? 18.518 8.656 -6.365 1.00 96.12 85 THR A C 1
ATOM 676 O O . THR A 1 85 ? 19.392 8.252 -7.130 1.00 96.12 85 THR A O 1
ATOM 679 N N . LYS A 1 86 ? 17.298 8.979 -6.811 1.00 95.44 86 LYS A N 1
ATOM 680 C CA . LYS A 1 86 ? 16.863 8.808 -8.205 1.00 95.44 86 LYS A CA 1
ATOM 681 C C . LYS A 1 86 ? 16.891 10.047 -9.063 1.00 95.44 86 LYS A C 1
ATOM 683 O O . LYS A 1 86 ? 16.665 9.916 -10.265 1.00 95.44 86 LYS A O 1
ATOM 688 N N . GLN A 1 87 ? 17.186 11.205 -8.479 1.00 96.19 87 GLN A N 1
ATOM 689 C CA . GLN A 1 87 ? 17.109 12.492 -9.167 1.00 96.19 87 GLN A CA 1
ATOM 690 C C . GLN A 1 87 ? 15.740 12.653 -9.856 1.00 96.19 87 GLN A C 1
ATOM 692 O O . GLN A 1 87 ? 15.636 13.027 -11.023 1.00 96.19 87 GLN A O 1
ATOM 697 N N . LYS A 1 88 ? 14.671 12.287 -9.132 1.00 94.81 88 LYS A N 1
ATOM 698 C CA . LYS A 1 88 ? 13.279 12.302 -9.604 1.00 94.81 88 LYS A CA 1
ATOM 699 C C . LYS A 1 88 ? 12.401 13.037 -8.604 1.00 94.81 88 LYS A C 1
ATOM 701 O O . LYS A 1 88 ? 12.534 12.863 -7.398 1.00 94.81 88 LYS A O 1
ATOM 706 N N . LYS A 1 89 ? 11.444 13.816 -9.106 1.00 95.31 89 LYS A N 1
ATOM 707 C CA . LYS A 1 89 ? 10.420 14.436 -8.262 1.00 95.31 89 LYS A CA 1
ATOM 708 C C . LYS A 1 89 ? 9.459 13.362 -7.748 1.00 95.31 89 LYS A C 1
ATOM 710 O O . LYS A 1 89 ? 8.730 12.772 -8.542 1.00 95.31 89 LYS A O 1
ATOM 715 N N . ILE A 1 90 ? 9.430 13.149 -6.435 1.00 97.06 90 ILE A N 1
ATOM 716 C CA . ILE A 1 90 ? 8.477 12.251 -5.773 1.00 97.06 90 ILE A CA 1
ATOM 717 C C . ILE A 1 90 ? 7.321 13.081 -5.217 1.00 97.06 90 ILE A C 1
ATOM 719 O O . ILE A 1 90 ? 7.529 14.093 -4.553 1.00 97.06 90 ILE A O 1
ATOM 723 N N . ARG A 1 91 ? 6.086 12.684 -5.532 1.00 96.75 91 ARG A N 1
ATOM 724 C CA . ARG A 1 91 ? 4.874 13.325 -5.007 1.00 96.75 91 ARG A CA 1
ATOM 725 C C . ARG A 1 91 ? 4.272 12.425 -3.940 1.00 96.75 91 ARG A C 1
ATOM 727 O O . ARG A 1 91 ? 3.882 11.304 -4.247 1.00 96.75 91 ARG A O 1
ATOM 734 N N . VAL A 1 92 ? 4.176 12.931 -2.715 1.00 96.38 92 VAL A N 1
ATOM 735 C CA . VAL A 1 92 ? 3.521 12.227 -1.607 1.00 96.38 92 VAL A CA 1
ATOM 736 C C . VAL A 1 92 ? 2.040 12.586 -1.596 1.00 96.38 92 VAL A C 1
ATOM 738 O O . VAL A 1 92 ? 1.662 13.750 -1.717 1.00 96.38 92 VAL A O 1
ATOM 741 N N . THR A 1 93 ? 1.179 11.580 -1.505 1.00 94.88 93 THR A N 1
ATOM 742 C CA . THR A 1 93 ? -0.274 11.747 -1.394 1.00 94.88 93 THR A CA 1
ATOM 743 C C . THR A 1 93 ? -0.803 10.665 -0.468 1.00 94.88 93 THR A C 1
ATOM 745 O O . THR A 1 93 ? -0.372 9.518 -0.548 1.00 94.88 93 THR A O 1
ATOM 748 N N . GLY A 1 94 ? -1.718 11.026 0.425 1.00 93.12 94 GLY A N 1
ATOM 749 C CA . GLY A 1 94 ? -2.274 10.100 1.400 1.00 93.12 94 GLY A CA 1
ATOM 750 C C . GLY A 1 94 ? -3.494 10.678 2.100 1.00 93.12 94 GLY A C 1
ATOM 751 O O . GLY A 1 94 ? -3.829 11.850 1.937 1.00 93.12 94 GLY A O 1
ATOM 752 N N . THR A 1 95 ? -4.155 9.833 2.882 1.00 91.81 95 THR A N 1
ATOM 753 C CA . THR A 1 95 ? -5.291 10.194 3.731 1.00 91.81 95 THR A CA 1
ATOM 754 C C . THR A 1 95 ? -5.090 9.578 5.108 1.00 91.81 95 THR A C 1
ATOM 756 O O . THR A 1 95 ? -4.639 8.438 5.223 1.00 91.81 95 THR A O 1
ATOM 759 N N . THR A 1 96 ? -5.425 10.323 6.157 1.00 88.88 96 THR A N 1
ATOM 760 C CA . THR A 1 96 ? -5.519 9.794 7.525 1.00 88.88 96 THR A CA 1
ATOM 761 C C . THR A 1 96 ? -6.892 9.186 7.799 1.00 88.88 96 THR A C 1
ATOM 763 O O . THR A 1 96 ? -7.032 8.350 8.682 1.00 88.88 96 THR A O 1
ATOM 766 N N . LYS A 1 97 ? -7.906 9.547 7.006 1.00 89.00 97 LYS A N 1
ATOM 767 C CA . LYS A 1 97 ? -9.278 9.071 7.173 1.00 89.00 97 LYS A CA 1
ATOM 768 C C . LYS A 1 97 ? -9.464 7.689 6.548 1.00 89.00 97 LYS A C 1
ATOM 770 O O . LYS A 1 97 ? -9.219 7.506 5.353 1.00 89.00 97 LYS A O 1
ATOM 775 N N . ARG A 1 98 ? -9.975 6.743 7.341 1.00 90.69 98 ARG A N 1
ATOM 776 C CA . ARG A 1 98 ? -10.399 5.416 6.870 1.00 90.69 98 ARG A CA 1
ATOM 777 C C . ARG A 1 98 ? -11.698 5.505 6.050 1.00 90.69 98 ARG A C 1
ATOM 779 O O . ARG A 1 98 ? -12.636 6.161 6.501 1.00 90.69 98 ARG A O 1
ATOM 786 N N . PRO A 1 99 ? -11.798 4.820 4.892 1.00 91.88 99 PRO A N 1
ATOM 787 C CA . PRO A 1 99 ? -13.044 4.755 4.120 1.00 91.88 99 PRO A CA 1
ATOM 788 C C . PRO A 1 99 ? -14.186 4.050 4.859 1.00 91.88 99 PRO A C 1
ATOM 790 O O . PRO A 1 99 ? -15.337 4.450 4.734 1.00 91.88 99 PRO A O 1
ATOM 793 N N . VAL A 1 100 ? -13.856 3.015 5.636 1.00 92.94 100 VAL A N 1
ATOM 794 C CA . VAL A 1 100 ? -14.794 2.303 6.508 1.00 92.94 100 VAL A CA 1
ATOM 795 C C . VAL A 1 100 ? -14.427 2.650 7.953 1.00 92.94 100 VAL A C 1
ATOM 797 O O . VAL A 1 100 ? -13.348 2.240 8.401 1.00 92.94 100 VAL A O 1
ATOM 800 N N . PRO A 1 101 ? -15.254 3.443 8.661 1.00 91.75 101 PRO A N 1
ATOM 801 C CA . PRO A 1 101 ? -15.030 3.764 10.066 1.00 91.75 101 PRO A CA 1
ATOM 802 C C . PRO A 1 101 ? -14.960 2.495 10.915 1.00 91.75 101 PRO A C 1
ATOM 804 O O . PRO A 1 101 ? -15.661 1.521 10.643 1.00 91.75 101 PRO A O 1
ATOM 807 N N . LEU A 1 102 ? -14.104 2.509 11.934 1.00 93.06 102 LEU A N 1
ATOM 808 C CA . LEU A 1 102 ? -13.975 1.406 12.879 1.00 93.06 102 LEU A CA 1
ATOM 809 C C . LEU A 1 102 ? -14.552 1.785 14.240 1.00 93.06 102 LEU A C 1
ATOM 811 O O . LEU A 1 102 ? -14.499 2.943 14.662 1.00 93.06 102 LEU A O 1
ATOM 815 N N . GLU A 1 103 ? -15.035 0.761 14.931 1.00 95.06 103 GLU A N 1
ATOM 816 C CA . GLU A 1 103 ? -15.424 0.806 16.333 1.00 95.06 103 GLU A CA 1
ATOM 817 C C . GLU A 1 103 ? -14.489 -0.108 17.124 1.00 95.06 103 GLU A C 1
ATOM 819 O O . GLU A 1 103 ? -14.150 -1.204 16.669 1.00 95.06 103 GLU A O 1
ATOM 824 N N . HIS A 1 104 ? -14.068 0.322 18.311 1.00 96.25 104 HIS A N 1
ATOM 825 C CA . HIS A 1 104 ? -13.335 -0.544 19.233 1.00 96.25 104 HIS A CA 1
ATOM 826 C C . HIS A 1 104 ? -14.242 -0.916 20.399 1.00 96.25 104 HIS A C 1
ATOM 828 O O . HIS A 1 104 ? -14.800 -0.040 21.064 1.00 96.25 104 HIS A O 1
ATOM 834 N N . CYS A 1 105 ? -14.347 -2.214 20.671 1.00 96.31 105 CYS A N 1
ATOM 835 C CA . CYS A 1 105 ? -15.174 -2.764 21.738 1.00 96.31 105 CYS A CA 1
ATOM 836 C C . CYS A 1 105 ? -14.329 -3.613 22.691 1.00 96.31 105 CYS A C 1
ATOM 838 O O . CYS A 1 105 ? -13.394 -4.294 22.273 1.00 96.31 105 CYS A O 1
ATOM 840 N N . ILE A 1 106 ? -14.692 -3.607 23.970 1.00 96.19 106 ILE A N 1
ATOM 841 C CA . ILE A 1 106 ? -14.219 -4.576 24.961 1.00 96.19 106 ILE A CA 1
ATOM 842 C C . ILE A 1 106 ? -15.265 -5.682 25.050 1.00 96.19 106 ILE A C 1
ATOM 844 O O . ILE A 1 106 ? -16.437 -5.389 25.259 1.00 96.19 106 ILE A O 1
ATOM 848 N N . PHE A 1 107 ? -14.858 -6.943 24.933 1.00 95.06 107 PHE A N 1
ATOM 849 C CA . PHE A 1 107 ? -15.737 -8.080 25.206 1.00 95.06 107 PHE A CA 1
ATOM 850 C C . PHE A 1 107 ? -15.527 -8.566 26.641 1.00 95.06 107 PHE A C 1
ATOM 852 O O . PHE A 1 107 ? -14.413 -8.941 27.010 1.00 95.06 107 PHE A O 1
ATOM 859 N N . TYR A 1 108 ? -16.578 -8.555 27.461 1.00 93.06 108 TYR A N 1
ATOM 860 C CA . TYR A 1 108 ? -16.507 -9.045 28.835 1.00 93.06 108 TYR A CA 1
ATOM 861 C C . TYR A 1 108 ? -17.835 -9.638 29.309 1.00 93.06 108 TYR A C 1
ATOM 863 O O . TYR A 1 108 ? -18.894 -9.035 29.176 1.00 93.06 108 TYR A O 1
ATOM 871 N N . SER A 1 109 ? -17.761 -10.819 29.931 1.00 91.12 109 SER A N 1
ATOM 872 C CA . SER A 1 109 ? -18.911 -11.525 30.512 1.00 91.12 109 SER A CA 1
ATOM 873 C C . SER A 1 109 ? -20.091 -11.732 29.546 1.00 91.12 109 SER A C 1
ATOM 875 O O . SER A 1 109 ? -21.238 -11.681 29.976 1.00 91.12 109 SER A O 1
ATOM 877 N N . GLY A 1 110 ? -19.803 -11.987 28.264 1.00 91.94 110 GLY A N 1
ATOM 878 C CA . GLY A 1 110 ? -20.816 -12.222 27.226 1.00 91.94 110 GLY A CA 1
ATOM 879 C C . GLY A 1 110 ? -21.280 -10.964 26.490 1.00 91.94 110 GLY A C 1
ATOM 880 O O . GLY A 1 110 ? -21.939 -11.086 25.467 1.00 91.94 110 GLY A O 1
ATOM 881 N N . GLU A 1 111 ? -20.880 -9.778 26.949 1.00 94.25 111 GLU A N 1
ATOM 882 C CA . GLU A 1 111 ? -21.340 -8.494 26.417 1.00 94.25 111 GLU A CA 1
ATOM 883 C C . GLU A 1 111 ? -20.202 -7.714 25.742 1.00 94.25 111 GLU A C 1
ATOM 885 O O . GLU A 1 111 ? -19.034 -7.807 26.141 1.00 94.25 111 GLU A O 1
ATOM 890 N N . LEU A 1 112 ? -20.549 -6.913 24.729 1.00 96.06 112 LEU A N 1
ATOM 891 C CA . LEU A 1 112 ? -19.642 -5.976 24.061 1.00 96.06 112 LEU A CA 1
ATOM 892 C C . LEU A 1 112 ? -19.864 -4.551 24.578 1.00 96.06 112 LEU A C 1
ATOM 894 O O . LEU A 1 112 ? -20.970 -4.022 24.540 1.00 96.06 112 LEU A O 1
ATOM 898 N N . TYR A 1 113 ? -18.782 -3.895 24.984 1.00 95.69 113 TYR A N 1
ATOM 899 C CA . TYR A 1 113 ? -18.776 -2.516 25.460 1.00 95.69 113 TYR A CA 1
ATOM 900 C C . TYR A 1 113 ? -17.999 -1.650 24.472 1.00 95.69 113 TYR A C 1
ATOM 902 O O . TYR A 1 113 ? -16.771 -1.733 24.406 1.00 95.69 113 TYR A O 1
ATOM 910 N N . LYS A 1 114 ? -18.701 -0.819 23.698 1.00 96.00 114 LYS A N 1
ATOM 911 C CA . LYS A 1 114 ? -18.089 0.118 22.745 1.00 96.00 114 LYS A CA 1
ATOM 912 C C . LYS A 1 114 ? -17.296 1.198 23.490 1.00 96.00 114 LYS A C 1
ATOM 914 O O . LYS A 1 114 ? -17.861 1.901 24.320 1.00 96.00 114 LYS A O 1
ATOM 919 N N . ILE A 1 115 ? -16.000 1.335 23.202 1.00 96.81 115 ILE A N 1
ATOM 920 C CA . ILE A 1 115 ? -15.082 2.283 23.868 1.00 96.81 115 ILE A CA 1
ATOM 921 C C . ILE A 1 115 ? -14.481 3.331 22.932 1.00 96.81 115 ILE A C 1
ATOM 923 O O . ILE A 1 115 ? -13.864 4.284 23.402 1.00 96.81 115 ILE A O 1
ATOM 927 N N . CYS A 1 116 ? -14.602 3.151 21.622 1.00 95.06 116 CYS A N 1
ATOM 928 C CA . CYS A 1 116 ? -14.138 4.114 20.635 1.00 95.06 116 CYS A CA 1
ATOM 929 C C . CYS A 1 116 ? -15.010 4.008 19.390 1.00 95.06 116 CYS A C 1
ATOM 931 O O . CYS A 1 116 ? -15.294 2.898 18.937 1.00 95.06 116 CYS A O 1
ATOM 933 N N . GLU A 1 117 ? -15.392 5.148 18.833 1.00 92.25 117 GLU A N 1
ATOM 934 C CA . GLU A 1 117 ? -16.145 5.248 17.588 1.00 92.25 117 GLU A CA 1
ATOM 935 C C . GLU A 1 117 ? -15.574 6.393 16.762 1.00 92.25 117 GLU A C 1
ATOM 937 O O . GLU A 1 117 ? -15.408 7.499 17.270 1.00 92.25 117 GLU A O 1
ATOM 942 N N . SER A 1 118 ? -15.254 6.136 15.491 1.00 87.81 118 SER A N 1
ATOM 943 C CA . SER A 1 118 ? -14.698 7.162 14.593 1.00 87.81 118 SER A CA 1
ATOM 944 C C . SER A 1 118 ? -13.487 7.899 15.188 1.00 87.81 118 SER A C 1
ATOM 946 O O . SER A 1 118 ? -13.391 9.119 15.103 1.00 87.81 118 SER A O 1
ATOM 948 N N . GLU A 1 119 ? -12.575 7.148 15.815 1.00 86.50 119 GLU A N 1
ATOM 949 C CA . GLU A 1 119 ? -11.369 7.656 16.500 1.00 86.50 119 GLU A CA 1
ATOM 950 C C . GLU A 1 119 ? -11.632 8.510 17.757 1.00 86.50 119 GLU A C 1
ATOM 952 O O . GLU A 1 119 ? -10.687 8.943 18.416 1.00 86.50 119 GLU A O 1
ATOM 957 N N . ALA A 1 120 ? -12.894 8.696 18.155 1.00 91.56 120 ALA A N 1
ATOM 958 C CA . ALA A 1 120 ? -13.260 9.361 19.396 1.00 91.56 120 ALA A CA 1
ATOM 959 C C . ALA A 1 120 ? -13.395 8.346 20.539 1.00 91.56 120 ALA A C 1
ATOM 961 O O . ALA A 1 120 ? -14.198 7.411 20.486 1.00 91.56 120 ALA A O 1
ATOM 962 N N . PHE A 1 121 ? -12.621 8.550 21.607 1.00 95.56 121 PHE A N 1
ATOM 963 C CA . PHE A 1 121 ? -12.719 7.735 22.814 1.00 95.56 121 PHE A CA 1
ATOM 964 C C . PHE A 1 121 ? -14.053 7.975 23.538 1.00 95.56 121 PHE A C 1
ATOM 966 O O . PHE A 1 121 ? -14.462 9.117 23.741 1.00 95.56 121 PHE A O 1
ATOM 973 N N . MET A 1 122 ? -14.697 6.891 23.974 1.00 94.12 122 MET A N 1
ATOM 974 C CA . MET A 1 122 ? -15.979 6.876 24.680 1.00 94.12 122 MET A CA 1
ATOM 975 C C . MET A 1 122 ? -15.781 6.389 26.128 1.00 94.12 122 MET A C 1
ATOM 977 O O . MET A 1 122 ? -15.801 5.180 26.394 1.00 94.12 122 MET A O 1
ATOM 981 N N . PRO A 1 123 ? -15.616 7.300 27.109 1.00 94.00 123 PRO A N 1
ATOM 982 C CA . PRO A 1 123 ? -15.356 6.926 28.499 1.00 94.00 123 PRO A CA 1
ATOM 983 C C . PRO A 1 123 ? -16.481 6.099 29.133 1.00 94.00 123 PRO A C 1
ATOM 985 O O . PRO A 1 123 ? -16.224 5.308 30.044 1.00 94.00 123 PRO A O 1
ATOM 988 N N . GLN A 1 124 ? -17.724 6.268 28.666 1.00 94.31 124 GLN A N 1
ATOM 989 C CA . GLN A 1 124 ? -18.892 5.585 29.223 1.00 94.31 124 GLN A CA 1
ATOM 990 C C . GLN A 1 124 ? -18.801 4.068 29.033 1.00 94.31 124 GLN A C 1
ATOM 992 O O . GLN A 1 124 ? -19.064 3.328 29.979 1.00 94.31 124 GLN A O 1
ATOM 997 N N . GLY A 1 125 ? -18.366 3.601 27.859 1.00 92.38 125 GLY A N 1
ATOM 998 C CA . GLY A 1 125 ? -18.204 2.170 27.601 1.00 92.38 125 GLY A CA 1
ATOM 999 C C . GLY A 1 125 ? -17.123 1.536 28.467 1.00 92.38 125 GLY A C 1
ATOM 1000 O O . GLY A 1 125 ? -17.317 0.450 29.012 1.00 92.38 125 GLY A O 1
ATOM 1001 N N . LEU A 1 126 ? -16.012 2.250 28.687 1.00 94.12 126 LEU A N 1
ATOM 1002 C CA . LEU A 1 126 ? -14.953 1.776 29.578 1.00 94.12 126 LEU A CA 1
ATOM 1003 C C . LEU A 1 126 ? -15.432 1.717 31.033 1.00 94.12 1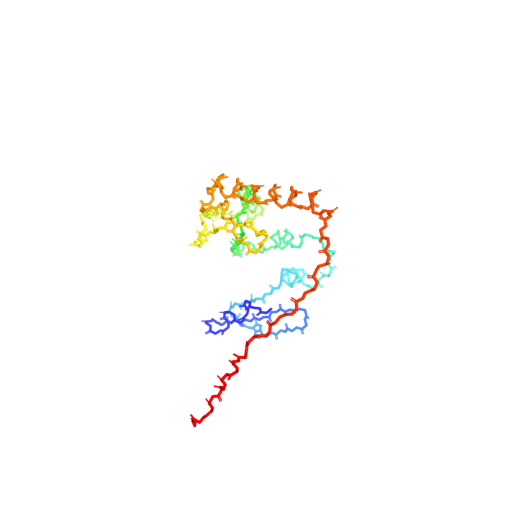26 LEU A C 1
ATOM 1005 O O . LEU A 1 126 ? -15.110 0.770 31.754 1.00 94.12 126 LEU A O 1
ATOM 1009 N N . LYS A 1 127 ? -16.195 2.722 31.475 1.00 94.75 127 LYS A N 1
ATOM 1010 C CA . LYS A 1 127 ? -16.790 2.735 32.814 1.00 94.75 127 LYS A CA 1
ATOM 1011 C C . LYS A 1 127 ? -17.753 1.559 32.992 1.00 94.75 127 LYS A C 1
ATOM 1013 O O . LYS A 1 127 ? -17.606 0.820 33.959 1.00 94.75 127 LYS A O 1
ATOM 1018 N N . ALA A 1 128 ? -18.647 1.331 32.030 1.00 93.44 128 ALA A N 1
ATOM 1019 C CA . ALA A 1 128 ? -19.592 0.217 32.054 1.00 93.44 128 ALA A CA 1
ATOM 1020 C C . ALA A 1 128 ? -18.881 -1.144 32.150 1.00 93.44 128 ALA A C 1
ATOM 1022 O O . ALA A 1 128 ? -19.209 -1.947 33.023 1.00 93.44 128 ALA A O 1
ATOM 1023 N N . ALA A 1 129 ? -17.841 -1.369 31.341 1.00 92.69 129 ALA A N 1
ATOM 1024 C CA . ALA A 1 129 ? -17.045 -2.595 31.404 1.00 92.69 129 ALA A CA 1
ATOM 1025 C C . ALA A 1 129 ? -16.376 -2.787 32.782 1.00 92.69 129 ALA A C 1
ATOM 1027 O O . ALA A 1 129 ? -16.402 -3.880 33.354 1.00 92.69 129 ALA A O 1
ATOM 1028 N N . LYS A 1 130 ? -15.809 -1.714 33.356 1.00 93.69 130 LYS A N 1
ATOM 1029 C CA . LYS A 1 130 ? -15.183 -1.740 34.690 1.00 93.69 130 LYS A CA 1
ATOM 1030 C C . LYS A 1 130 ? -16.189 -2.009 35.809 1.00 93.69 130 LYS A C 1
ATOM 1032 O O . LYS A 1 130 ? -15.854 -2.715 36.761 1.00 93.69 130 LYS A O 1
ATOM 1037 N N . ASP A 1 131 ? -17.395 -1.462 35.716 1.00 93.06 131 ASP A N 1
ATOM 1038 C CA . ASP A 1 131 ? -18.429 -1.641 36.735 1.00 93.06 131 ASP A CA 1
ATOM 1039 C C . ASP A 1 131 ? -18.904 -3.102 36.794 1.00 93.06 131 ASP A C 1
ATOM 1041 O O . ASP A 1 131 ? -19.075 -3.652 37.885 1.00 93.06 131 ASP A O 1
ATOM 1045 N N . VAL A 1 132 ? -19.030 -3.772 35.643 1.00 91.56 132 VAL A N 1
ATOM 1046 C CA . VAL A 1 132 ? -19.370 -5.206 35.582 1.00 91.56 132 VAL A CA 1
ATOM 1047 C C . VAL A 1 132 ? -18.222 -6.075 36.103 1.00 91.56 132 VAL A C 1
ATOM 1049 O O . VAL A 1 132 ? -18.464 -7.002 36.878 1.00 91.56 132 VAL A O 1
ATOM 1052 N N . LEU A 1 133 ? -16.971 -5.738 35.772 1.00 90.69 133 LEU A N 1
ATOM 1053 C CA . LEU A 1 133 ? -15.789 -6.416 36.318 1.00 90.69 133 LEU A CA 1
ATOM 1054 C C . LEU A 1 133 ? -15.746 -6.348 37.854 1.00 90.69 133 LEU A C 1
ATOM 1056 O O . LEU A 1 133 ? -15.526 -7.363 38.516 1.00 90.69 133 LEU A O 1
ATOM 1060 N N . LYS A 1 134 ? -16.004 -5.169 38.435 1.00 90.62 134 LYS A N 1
ATOM 1061 C CA . LYS A 1 134 ? -16.051 -4.991 39.895 1.00 90.62 134 LYS A CA 1
ATOM 1062 C C . LYS A 1 134 ? -17.168 -5.810 40.532 1.00 90.62 134 LYS A C 1
ATOM 1064 O O . LYS A 1 134 ? -16.904 -6.530 41.490 1.00 90.62 134 LYS A O 1
ATOM 1069 N N . LYS A 1 135 ? -18.392 -5.739 39.992 1.00 85.38 135 LYS A N 1
ATOM 1070 C CA . LYS A 1 135 ? -19.541 -6.507 40.503 1.00 85.38 135 LYS A CA 1
ATOM 1071 C C . LYS A 1 135 ? -19.255 -8.008 40.530 1.00 85.38 135 LYS A C 1
ATOM 1073 O O . LYS A 1 135 ? -19.554 -8.659 41.527 1.00 85.38 135 LYS A O 1
ATOM 1078 N N . LYS A 1 136 ? -18.619 -8.541 39.481 1.00 77.94 136 LYS A N 1
ATOM 1079 C CA . LYS A 1 136 ? -18.259 -9.960 39.429 1.00 77.94 136 LYS A CA 1
ATOM 1080 C C . LYS A 1 136 ? -17.202 -10.317 40.474 1.00 77.94 136 LYS A C 1
ATOM 1082 O O . LYS A 1 136 ? -17.415 -11.263 41.219 1.00 77.94 136 LYS A O 1
ATOM 1087 N N . ASN A 1 137 ? -16.140 -9.521 40.619 1.00 74.56 137 ASN A N 1
ATOM 1088 C CA . ASN A 1 137 ? -15.113 -9.756 41.644 1.00 74.56 137 ASN A CA 1
ATOM 1089 C C . ASN A 1 137 ? -15.677 -9.731 43.076 1.00 74.56 137 ASN A C 1
ATOM 1091 O O . ASN A 1 137 ? -15.278 -10.547 43.899 1.00 74.56 137 ASN A O 1
ATOM 1095 N N . LEU A 1 138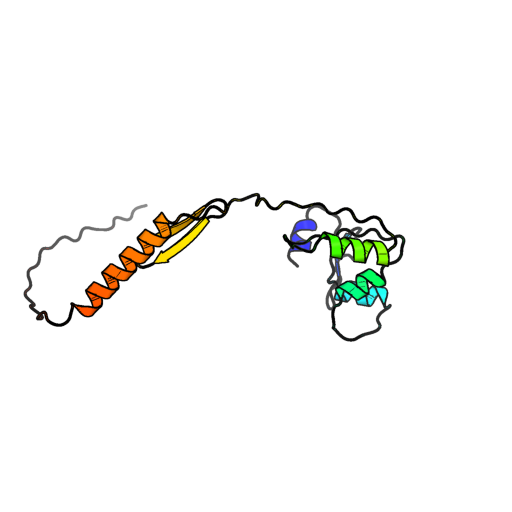 ? -16.637 -8.847 43.364 1.00 68.06 138 LEU A N 1
ATOM 1096 C CA . LEU A 1 138 ? -17.360 -8.837 44.641 1.00 68.06 138 LEU A CA 1
ATOM 1097 C C . LEU A 1 138 ? -18.227 -10.097 44.831 1.00 68.06 138 LEU A C 1
ATOM 1099 O O . LEU A 1 138 ? -18.272 -10.641 45.932 1.00 68.06 138 LEU A O 1
ATOM 1103 N N . SER A 1 139 ? -18.865 -10.603 43.769 1.00 59.88 139 SER A N 1
ATOM 1104 C CA . SER A 1 139 ? -19.662 -11.840 43.833 1.00 59.88 139 SER A CA 1
ATOM 1105 C C . SER A 1 139 ? -18.825 -13.115 44.010 1.00 59.88 139 SER A C 1
ATOM 1107 O O . SER A 1 139 ? -19.282 -14.046 44.665 1.00 59.88 139 SER A O 1
ATOM 1109 N N . THR A 1 140 ? -17.585 -13.157 43.505 1.00 56.59 140 THR A N 1
ATOM 1110 C CA . THR A 1 140 ? -16.692 -14.320 43.671 1.00 56.59 140 THR A CA 1
ATOM 1111 C C . THR A 1 140 ? -16.074 -14.403 45.070 1.00 56.59 140 THR A C 1
ATOM 1113 O O . THR A 1 140 ? -15.698 -15.486 45.501 1.00 56.59 140 THR A O 1
ATOM 1116 N N . VAL A 1 141 ? -15.972 -13.281 45.792 1.00 54.06 141 VAL A N 1
ATOM 1117 C CA . VAL A 1 141 ? -15.392 -13.230 47.150 1.00 54.06 141 VAL A CA 1
ATOM 1118 C C . VAL A 1 141 ? -16.447 -13.479 48.246 1.00 54.06 141 VAL A C 1
ATOM 1120 O O . VAL A 1 141 ? -16.091 -13.869 49.352 1.00 54.06 141 VAL A O 1
ATOM 1123 N N . GLY A 1 142 ? -17.745 -13.322 47.949 1.00 47.78 142 GLY A N 1
ATOM 1124 C CA . GLY A 1 142 ? -18.842 -13.503 48.919 1.00 47.78 142 GLY A CA 1
ATOM 1125 C C . GLY A 1 142 ? -19.594 -14.844 48.867 1.00 47.78 142 GLY A C 1
ATOM 1126 O O . GLY A 1 142 ? -20.467 -15.078 49.697 1.00 47.78 142 GLY A O 1
ATOM 1127 N N . GLY A 1 143 ? -19.302 -15.722 47.904 1.00 42.06 143 GLY A N 1
ATOM 1128 C CA . GLY A 1 143 ? -20.076 -16.945 47.644 1.00 42.06 143 GLY A CA 1
ATOM 1129 C C . GLY A 1 143 ? -19.432 -18.211 48.201 1.00 42.06 143 GLY A C 1
ATOM 1130 O O . GLY A 1 143 ? -19.043 -19.084 47.433 1.00 42.06 143 GLY A O 1
ATOM 1131 N N . GLY A 1 144 ? -19.298 -18.301 49.523 1.00 40.78 144 GLY A N 1
ATOM 1132 C CA . GLY A 1 144 ? -18.646 -19.419 50.204 1.00 40.78 144 GLY A CA 1
ATOM 1133 C C . GLY A 1 144 ? -19.385 -19.888 51.450 1.00 40.78 144 GLY A C 1
ATOM 1134 O O . GLY A 1 144 ? -18.753 -20.030 52.481 1.00 40.78 144 GLY A O 1
ATOM 1135 N N . THR A 1 145 ? -20.708 -20.058 51.404 1.00 40.69 145 THR A N 1
ATOM 1136 C CA . THR A 1 145 ? -21.482 -20.988 52.260 1.00 40.69 145 THR A CA 1
ATOM 1137 C C . THR A 1 145 ? -22.940 -20.993 51.787 1.00 40.69 145 THR A C 1
ATOM 1139 O O . THR A 1 145 ? -23.568 -19.944 51.694 1.00 40.69 145 THR A O 1
ATOM 1142 N N . GLY A 1 146 ? -23.483 -22.165 51.449 1.00 35.53 146 GLY A N 1
ATOM 1143 C CA . GLY A 1 146 ? -24.866 -22.272 50.970 1.00 35.53 146 GLY A CA 1
ATOM 1144 C C . GLY A 1 146 ? -25.229 -23.654 50.437 1.00 35.53 146 GLY A C 1
ATOM 1145 O O . GLY A 1 146 ? -25.447 -23.820 49.246 1.00 35.53 146 GLY A O 1
ATOM 1146 N N . THR A 1 147 ? -25.197 -24.632 51.340 1.00 32.06 147 THR A N 1
ATOM 1147 C CA . THR A 1 147 ? -26.047 -25.835 51.422 1.00 32.06 147 THR A CA 1
ATOM 1148 C C . THR A 1 147 ? -26.756 -26.324 50.150 1.00 32.06 147 THR A C 1
ATOM 1150 O O . THR A 1 147 ? -27.740 -25.750 49.690 1.00 32.06 147 THR A O 1
ATOM 1153 N N . TYR A 1 148 ? -26.350 -27.512 49.693 1.00 29.94 148 TYR A N 1
ATOM 1154 C CA . TYR A 1 148 ? -27.188 -28.391 48.882 1.00 29.94 148 TYR A CA 1
ATOM 1155 C C . TYR A 1 148 ? -28.511 -28.662 49.619 1.00 29.94 148 TYR A C 1
ATOM 1157 O O . TYR A 1 148 ? -28.520 -29.277 50.684 1.00 29.94 148 TYR A O 1
ATOM 1165 N N . HIS A 1 149 ? -29.627 -28.211 49.053 1.00 30.19 149 HIS A N 1
ATOM 1166 C CA . HIS A 1 149 ? -30.951 -28.765 49.321 1.00 30.19 149 HIS A CA 1
ATOM 1167 C C . HIS A 1 149 ? -31.496 -29.297 48.002 1.00 30.19 149 HIS A C 1
ATOM 1169 O O . HIS A 1 149 ? -31.902 -28.541 47.123 1.00 30.19 149 HIS A O 1
ATOM 1175 N N . GLY A 1 150 ? -31.468 -30.619 47.865 1.00 34.50 150 GLY A N 1
ATOM 1176 C CA . GLY A 1 150 ? -32.319 -31.305 46.911 1.00 34.50 150 GLY A CA 1
ATOM 1177 C C . GLY A 1 150 ? -33.720 -31.427 47.496 1.00 34.50 150 GLY A C 1
ATOM 1178 O O . GLY A 1 150 ? -33.868 -31.846 48.642 1.00 34.50 150 GLY A O 1
ATOM 1179 N N . SER A 1 151 ? -34.738 -31.088 46.710 1.00 32.16 151 SER A N 1
ATOM 1180 C CA . SER A 1 151 ? -36.009 -31.816 46.680 1.00 32.16 151 SER A CA 1
ATOM 1181 C C . SER A 1 151 ? -36.802 -31.456 45.428 1.00 32.16 151 SER A C 1
ATOM 1183 O O . SER A 1 151 ? -36.957 -30.299 45.050 1.00 32.16 151 SER A O 1
ATOM 1185 N N . SER A 1 152 ? -37.235 -32.530 44.790 1.00 35.19 152 SER A N 1
ATOM 1186 C CA . SER A 1 152 ? -37.934 -32.704 43.528 1.00 35.19 152 SER A CA 1
ATOM 1187 C C . SER A 1 152 ? -39.375 -32.185 43.552 1.00 35.19 152 SER A C 1
ATOM 1189 O O . SER A 1 152 ? -40.036 -32.313 44.575 1.00 35.19 152 SER A O 1
ATOM 1191 N N . ALA A 1 153 ? -39.907 -31.766 42.399 1.00 30.39 153 ALA A N 1
ATOM 1192 C CA . ALA A 1 153 ? -41.224 -32.202 41.912 1.00 30.39 153 ALA A CA 1
ATOM 1193 C C . ALA A 1 153 ? -41.439 -31.766 40.452 1.00 30.39 153 ALA A C 1
ATOM 1195 O O . ALA A 1 153 ? -41.113 -30.651 40.055 1.00 30.39 153 ALA A O 1
ATOM 1196 N N . ALA A 1 154 ? -41.960 -32.702 39.670 1.00 35.31 154 ALA A N 1
ATOM 1197 C CA . ALA A 1 154 ? -42.177 -32.655 38.235 1.00 35.31 154 ALA A CA 1
ATOM 1198 C C . ALA A 1 154 ? -43.360 -31.764 37.817 1.00 35.31 154 ALA A C 1
ATOM 1200 O O . ALA A 1 154 ? -44.349 -31.680 38.541 1.00 35.31 154 ALA A O 1
ATOM 1201 N N . HIS A 1 155 ? -43.330 -31.244 36.585 1.00 32.09 155 HIS A N 1
ATOM 1202 C CA . HIS A 1 155 ? -44.470 -31.451 35.695 1.00 32.09 155 HIS A CA 1
ATOM 1203 C C . HIS A 1 155 ? -44.091 -31.415 34.209 1.00 32.09 155 HIS A C 1
ATOM 1205 O O . HIS A 1 155 ? -43.271 -30.629 33.746 1.00 32.09 155 HIS A O 1
ATOM 1211 N N . ASP A 1 156 ? -44.731 -32.360 33.542 1.00 32.22 156 ASP A N 1
ATOM 1212 C CA . ASP A 1 156 ? -44.645 -32.886 32.189 1.00 32.22 156 ASP A CA 1
ATOM 1213 C C . ASP A 1 156 ? -44.984 -31.891 31.062 1.00 32.22 156 ASP A C 1
ATOM 1215 O O . ASP A 1 156 ? -45.702 -30.915 31.289 1.00 32.22 156 ASP A O 1
ATOM 1219 N N . GLY A 1 157 ? -44.559 -32.192 29.826 1.00 31.00 157 GLY A N 1
ATOM 1220 C CA . GLY A 1 157 ? -45.048 -31.458 28.651 1.00 31.00 157 GLY A CA 1
ATOM 1221 C C . GLY A 1 157 ? -44.200 -31.478 27.378 1.00 31.00 157 GLY A C 1
ATOM 1222 O O . GLY A 1 157 ? -43.995 -30.429 26.770 1.00 31.00 157 GLY A O 1
ATOM 1223 N N . ALA A 1 158 ? -43.726 -32.641 26.931 1.00 36.97 158 ALA A N 1
ATOM 1224 C CA . ALA A 1 158 ? -43.215 -32.799 25.569 1.00 36.97 158 ALA A CA 1
ATOM 1225 C C . ALA A 1 158 ? -44.331 -32.585 24.524 1.00 36.97 158 ALA A C 1
ATOM 1227 O O . ALA A 1 158 ? -45.393 -33.203 24.615 1.00 36.97 158 ALA A O 1
ATOM 1228 N N . ARG A 1 159 ? -44.083 -31.793 23.466 1.00 35.94 159 ARG A N 1
ATOM 1229 C CA . ARG A 1 159 ? -44.867 -31.905 22.222 1.00 35.94 159 ARG A CA 1
ATOM 1230 C C . ARG A 1 159 ? -44.068 -31.572 20.954 1.00 35.94 159 ARG A C 1
ATOM 1232 O O . ARG A 1 159 ? -43.944 -30.426 20.550 1.00 35.94 159 ARG A O 1
ATOM 1239 N N . ALA A 1 160 ? -43.575 -32.658 20.359 1.00 37.81 160 ALA A N 1
ATOM 1240 C CA . ALA A 1 160 ? -43.594 -33.021 18.939 1.00 37.81 160 ALA A CA 1
ATOM 1241 C C . ALA A 1 160 ? -43.120 -32.012 17.869 1.00 37.81 160 ALA A C 1
ATOM 1243 O O . ALA A 1 160 ? -43.839 -31.105 17.456 1.00 37.81 160 ALA A O 1
ATOM 1244 N N . GLN A 1 161 ? -41.961 -32.342 17.289 1.00 40.97 161 GLN A N 1
ATOM 1245 C CA . GLN A 1 161 ? -41.626 -32.082 15.888 1.00 40.97 161 GLN A CA 1
ATOM 1246 C C . GLN A 1 161 ? -42.679 -32.710 14.962 1.00 40.97 161 GLN A C 1
ATOM 1248 O O . GLN A 1 161 ? -43.033 -33.878 15.126 1.00 40.97 161 GLN A O 1
ATOM 1253 N N . LYS A 1 162 ? -43.116 -31.961 13.946 1.00 35.97 162 LYS A N 1
ATOM 1254 C CA . LYS A 1 162 ? -43.886 -32.482 12.813 1.00 35.97 162 LYS A CA 1
ATOM 1255 C C . LYS A 1 162 ? -43.092 -32.239 11.526 1.00 35.97 162 LYS A C 1
ATOM 1257 O O . LYS A 1 162 ? -42.819 -31.095 11.174 1.00 35.97 162 LYS A O 1
ATOM 1262 N N . ARG A 1 163 ? -42.673 -33.338 10.893 1.00 34.97 163 ARG A N 1
ATOM 1263 C CA . ARG A 1 163 ? -42.259 -33.432 9.482 1.00 34.97 163 ARG A CA 1
ATOM 1264 C C . ARG A 1 163 ? -43.501 -33.541 8.584 1.00 34.97 163 ARG A C 1
ATOM 1266 O O . ARG A 1 163 ? -44.543 -33.942 9.093 1.00 34.97 163 ARG A O 1
ATOM 1273 N N . GLU A 1 164 ? -43.283 -33.253 7.295 1.00 33.91 164 GLU A N 1
ATOM 1274 C CA . GLU A 1 164 ? -44.070 -33.468 6.048 1.00 33.91 164 GLU A CA 1
ATOM 1275 C C . GLU A 1 164 ? -44.154 -32.124 5.295 1.00 33.91 164 GLU A C 1
ATOM 1277 O O . GLU A 1 164 ? -44.534 -31.126 5.901 1.00 33.91 164 GLU A O 1
ATOM 1282 N N . ASN A 1 165 ? -43.775 -31.963 4.023 1.00 42.47 165 ASN A N 1
ATOM 1283 C CA . ASN A 1 165 ? -43.328 -32.851 2.940 1.00 42.47 165 ASN A CA 1
ATOM 1284 C C . ASN A 1 165 ? -42.236 -32.143 2.127 1.00 42.47 165 ASN A C 1
ATOM 1286 O O . ASN A 1 165 ? -42.279 -30.893 2.072 1.00 42.47 165 ASN A O 1
#

InterPro domains:
  IPR014001 Helicase superfamily 1/2, ATP-binding domain [PS51192] (1-90)
  IPR027417 P-loop containing nucleoside triphosphate hydrolase [G3DSA:3.40.50.300] (1-49)
  IPR027417 P-loop containing nucleoside triphosphate hydrolase [G3DSA:3.40.50.300] (50-98)
  IPR027417 P-loop containing nucleoside triphosphate hydrolase [SSF52540] (3-85)
  IPR050699 ATP-dependent RNA helicase SUPV3-like [PTHR12131] (1-122)

Radius of gyration: 30.53 Å; chains: 1; bounding box: 69×48×74 Å